Protein AF-A0A6L6BZT1-F1 (afdb_monomer)

Sequence (104 aa):
VEGAAIVTAGFDITHTVRYRNIQNNPRATLVIDDLATADPWSPRGIKITGTAEIEQVNGAPRFRITPEVIISWAVNDTTPGIPKMERREVPHSTVPRSTVPLSE

Solvent-accessible surface area (backbone atoms only — not comparable to full-atom values): 6423 Å² total; per-residue (Å²): 130,72,91,76,52,49,75,50,72,65,86,67,41,84,82,37,69,68,44,61,44,40,76,76,41,48,61,44,73,50,74,52,71,55,67,81,36,79,82,69,70,39,68,29,34,39,39,36,33,32,41,34,45,81,44,78,54,97,91,41,70,29,41,40,33,44,60,37,38,38,39,35,26,36,73,92,55,73,66,86,71,89,52,67,76,46,78,43,78,46,80,82,77,84,71,74,80,82,80,73,74,85,77,131

Nearest PDB structures (foldseek):
  6geb-assembly1_A  TM=3.954E-01  e=2.431E+00  Legionella pneumophila
  4q6u-assembly1_B  TM=3.472E-01  e=2.298E+00  Mycobacterium tuberculosis CDC1551
  4q6u-assembly1_A  TM=3.224E-01  e=2.298E+00  Mycobacterium tuberculosis CDC1551
  3h9w-assembly1_A-2  TM=2.497E-01  e=5.040E+00  Marinobacter nauticus VT8

Structure (mmCIF, N/CA/C/O backbone):
data_AF-A0A6L6BZT1-F1
#
_entry.id   AF-A0A6L6BZT1-F1
#
loop_
_atom_site.group_PDB
_atom_site.id
_atom_site.type_symbol
_atom_site.label_atom_id
_atom_site.label_alt_id
_atom_site.label_comp_id
_atom_site.label_asym_id
_atom_site.label_entity_id
_atom_site.label_seq_id
_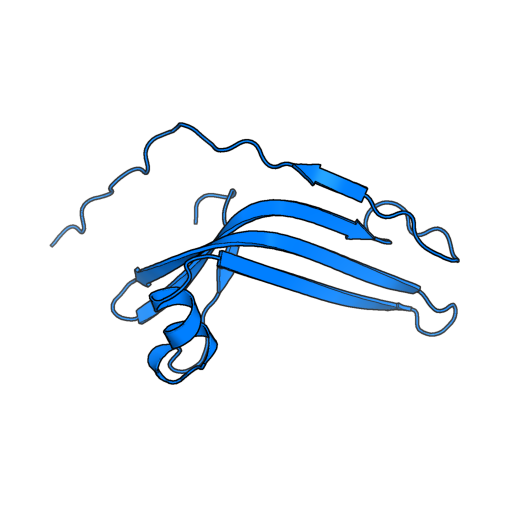atom_site.pdbx_PDB_ins_code
_atom_site.Cartn_x
_atom_site.Cartn_y
_atom_site.Cartn_z
_atom_site.occupancy
_atom_site.B_iso_or_equiv
_atom_site.auth_seq_id
_atom_site.auth_comp_id
_atom_site.auth_asym_id
_atom_site.auth_atom_id
_atom_site.pdbx_PDB_model_num
ATOM 1 N N . VAL A 1 1 ? -12.733 -12.055 1.829 1.00 54.75 1 VAL A N 1
ATOM 2 C CA . VAL A 1 1 ? -12.520 -10.600 1.636 1.00 54.75 1 VAL A CA 1
ATOM 3 C C . VAL A 1 1 ? -13.254 -10.226 0.365 1.00 54.75 1 VAL A C 1
ATOM 5 O O . VAL A 1 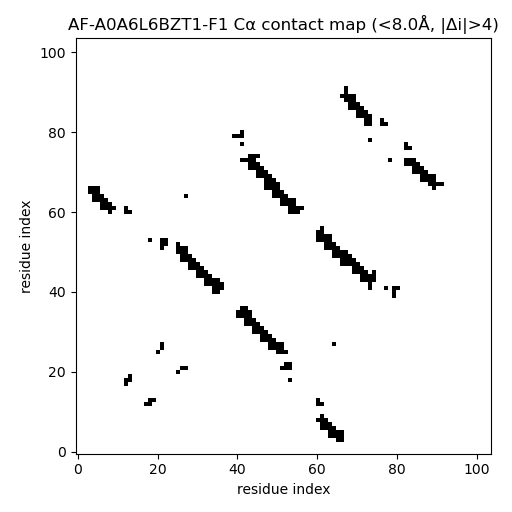1 ? -13.091 -10.943 -0.612 1.00 54.75 1 VAL A O 1
ATOM 8 N N . GLU A 1 2 ? -14.095 -9.194 0.371 1.00 63.25 2 GLU A N 1
ATOM 9 C CA . GLU A 1 2 ? -14.653 -8.653 -0.878 1.00 63.25 2 GLU A CA 1
ATOM 10 C C . GLU A 1 2 ? -13.505 -8.184 -1.787 1.00 63.25 2 GLU A C 1
ATOM 12 O O . GLU A 1 2 ? -12.576 -7.535 -1.304 1.00 63.25 2 GLU A O 1
ATOM 17 N N . GLY A 1 3 ? -13.549 -8.503 -3.084 1.00 73.00 3 GLY A N 1
ATOM 18 C CA . GLY A 1 3 ? -12.421 -8.316 -4.014 1.00 73.00 3 GLY A CA 1
ATOM 19 C C . GLY A 1 3 ? -12.011 -6.866 -4.317 1.00 73.00 3 GLY A C 1
ATOM 20 O O . GLY A 1 3 ? -11.116 -6.652 -5.126 1.00 73.00 3 GLY A O 1
ATOM 21 N N . ALA A 1 4 ? -12.650 -5.871 -3.698 1.00 84.94 4 ALA A N 1
ATOM 22 C CA . ALA A 1 4 ? -12.410 -4.449 -3.952 1.00 84.94 4 ALA A CA 1
ATOM 23 C C . ALA A 1 4 ? -11.398 -3.792 -2.992 1.00 84.94 4 ALA A C 1
ATOM 25 O O . ALA A 1 4 ? -11.022 -2.643 -3.208 1.00 84.94 4 ALA A O 1
ATOM 26 N N . ALA A 1 5 ? -10.962 -4.484 -1.935 1.00 91.81 5 ALA A N 1
ATOM 27 C CA . ALA A 1 5 ? -10.096 -3.914 -0.903 1.00 91.81 5 ALA A CA 1
ATOM 28 C C . ALA A 1 5 ? -8.796 -4.697 -0.718 1.00 91.81 5 ALA A C 1
ATOM 30 O O . ALA A 1 5 ? -8.722 -5.897 -0.981 1.00 91.81 5 ALA A O 1
ATOM 31 N N . ILE A 1 6 ? -7.789 -4.012 -0.184 1.00 94.75 6 ILE A N 1
ATOM 32 C CA . ILE A 1 6 ? -6.500 -4.596 0.179 1.00 94.75 6 ILE A CA 1
ATOM 33 C C . ILE A 1 6 ? -6.467 -4.742 1.692 1.00 94.75 6 ILE A C 1
ATOM 35 O O . ILE A 1 6 ? -6.746 -3.790 2.417 1.00 94.75 6 ILE A O 1
ATOM 39 N N . VAL A 1 7 ? -6.121 -5.928 2.180 1.00 95.19 7 VAL A N 1
ATOM 40 C CA . VAL A 1 7 ? -5.981 -6.186 3.615 1.00 95.19 7 VAL A CA 1
ATOM 41 C C . VAL A 1 7 ? -4.531 -6.492 3.943 1.00 95.19 7 VAL A C 1
ATOM 43 O O . VAL A 1 7 ? -3.868 -7.239 3.228 1.00 95.19 7 VAL A O 1
ATOM 46 N N . THR A 1 8 ? -4.024 -5.909 5.023 1.00 95.00 8 THR A N 1
ATOM 47 C CA . THR A 1 8 ? -2.672 -6.184 5.510 1.00 95.00 8 THR A CA 1
ATOM 48 C C . THR A 1 8 ? -2.616 -6.110 7.028 1.00 95.00 8 THR A C 1
ATOM 50 O O . THR A 1 8 ? -3.391 -5.400 7.666 1.00 95.00 8 THR A O 1
ATOM 53 N N . ALA A 1 9 ? -1.699 -6.864 7.617 1.00 94.44 9 ALA A N 1
ATOM 54 C CA . ALA A 1 9 ? -1.464 -6.905 9.051 1.00 94.44 9 ALA A CA 1
ATOM 55 C C . ALA A 1 9 ? 0.047 -7.054 9.304 1.00 94.44 9 ALA A C 1
ATOM 57 O O . ALA A 1 9 ? 0.881 -6.462 8.614 1.00 94.44 9 ALA A O 1
ATOM 58 N N . GLY A 1 10 ? 0.416 -7.804 10.331 1.00 91.19 10 GLY A N 1
ATOM 59 C CA . GLY A 1 10 ? 1.790 -8.107 10.702 1.00 91.19 10 GLY A CA 1
ATOM 60 C C . GLY A 1 10 ? 1.838 -8.575 12.148 1.00 91.19 10 GLY A C 1
ATOM 61 O O . GLY A 1 10 ? 0.794 -8.733 12.782 1.00 91.19 10 GLY A O 1
ATOM 62 N N . PHE A 1 11 ? 3.045 -8.760 12.671 1.0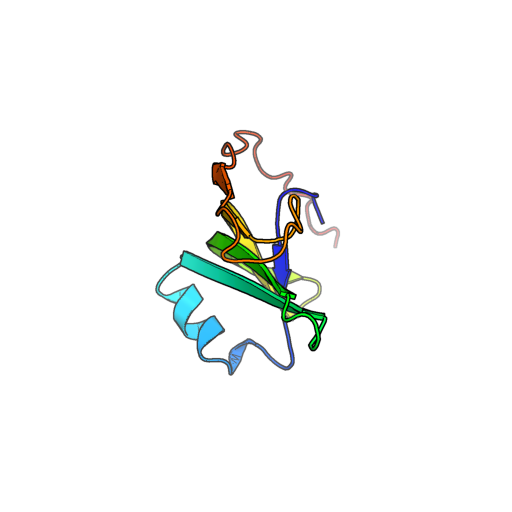0 92.12 11 PHE A N 1
ATOM 63 C CA . PHE A 1 11 ? 3.237 -8.994 14.098 1.00 92.12 11 PHE A CA 1
ATOM 64 C C . PHE A 1 11 ? 2.789 -7.764 14.880 1.00 92.12 11 PHE A C 1
ATOM 66 O O . PHE A 1 11 ? 3.267 -6.668 14.595 1.00 92.12 11 PHE A O 1
ATOM 73 N N . ASP A 1 12 ? 1.838 -7.978 15.790 1.00 93.38 12 ASP A N 1
ATOM 74 C CA . ASP A 1 12 ? 1.223 -6.985 16.673 1.00 93.38 12 ASP A CA 1
ATOM 75 C C . ASP A 1 12 ? 1.222 -5.560 16.103 1.00 93.38 12 ASP A C 1
ATOM 77 O O . ASP A 1 12 ? 2.038 -4.696 16.449 1.00 93.38 12 ASP A O 1
ATOM 81 N N . ILE A 1 13 ? 0.290 -5.304 15.179 1.00 97.00 13 ILE A N 1
ATOM 82 C CA . ILE A 1 13 ? 0.264 -4.011 14.501 1.00 97.00 13 ILE A CA 1
ATOM 83 C C . ILE A 1 13 ? 0.019 -2.849 15.465 1.00 97.00 13 ILE A C 1
ATOM 85 O O . ILE A 1 13 ? 0.405 -1.734 15.122 1.00 97.00 13 ILE A O 1
ATOM 89 N N . THR A 1 14 ? -0.529 -3.086 16.662 1.00 97.12 14 THR A N 1
ATOM 90 C CA . THR A 1 14 ? -0.820 -2.034 17.648 1.00 97.12 14 THR A CA 1
ATOM 91 C C . THR A 1 14 ? 0.441 -1.293 18.105 1.00 97.12 14 THR A C 1
ATOM 93 O O . THR A 1 14 ? 0.387 -0.112 18.448 1.00 97.12 14 THR A O 1
ATOM 96 N N . HIS A 1 15 ? 1.607 -1.937 18.001 1.00 97.31 15 HIS A N 1
ATOM 97 C CA . HIS A 1 15 ? 2.904 -1.356 18.354 1.00 97.31 15 HIS A CA 1
ATOM 98 C C . HIS A 1 15 ? 3.566 -0.579 17.201 1.00 97.31 15 HIS A C 1
ATOM 100 O O . HIS A 1 15 ? 4.606 0.062 17.382 1.00 97.31 15 HIS A O 1
ATOM 106 N N . THR A 1 16 ? 2.975 -0.586 16.005 1.00 97.62 16 THR A N 1
ATOM 107 C CA . THR A 1 16 ? 3.581 0.015 14.809 1.00 97.62 16 THR A CA 1
ATOM 108 C C . THR A 1 16 ? 3.236 1.496 14.645 1.00 97.62 16 THR A C 1
ATOM 110 O O . THR A 1 16 ? 2.164 1.966 15.025 1.00 97.62 16 THR A O 1
ATOM 113 N N . VAL A 1 17 ? 4.128 2.248 13.988 1.00 97.06 17 VAL A N 1
ATOM 114 C CA . VAL A 1 17 ? 3.872 3.653 13.616 1.00 97.06 17 VAL A CA 1
ATOM 115 C C . VAL A 1 17 ? 2.651 3.767 12.703 1.00 97.06 17 VAL A C 1
ATOM 117 O O . VAL A 1 17 ? 1.805 4.628 12.917 1.00 97.06 17 VAL A O 1
ATOM 120 N N . ARG A 1 18 ? 2.515 2.861 11.725 1.00 95.06 18 ARG A N 1
ATOM 121 C CA . ARG A 1 18 ? 1.366 2.848 10.805 1.00 95.06 18 ARG A CA 1
ATOM 122 C C . ARG A 1 18 ? 0.029 2.711 11.539 1.00 95.06 18 ARG A C 1
ATOM 124 O O . ARG A 1 18 ? -0.919 3.367 11.138 1.00 95.06 18 ARG A O 1
ATOM 131 N N . TYR A 1 19 ? -0.045 1.952 12.635 1.00 97.62 19 TYR A N 1
ATOM 132 C CA . TYR A 1 19 ? -1.274 1.838 13.427 1.00 97.62 19 TYR A CA 1
ATOM 133 C C . TYR A 1 19 ? -1.679 3.174 14.040 1.00 97.62 19 TYR A C 1
ATOM 135 O O . TYR A 1 19 ? -2.779 3.654 13.780 1.00 97.62 19 TYR A O 1
ATOM 143 N N . ARG A 1 20 ? -0.753 3.834 14.745 1.00 97.81 20 ARG A N 1
ATOM 144 C CA . ARG A 1 20 ? -0.989 5.172 15.312 1.00 97.81 20 ARG A CA 1
ATOM 145 C C . ARG A 1 20 ? -1.298 6.214 14.234 1.00 97.81 20 ARG A C 1
ATOM 147 O O . ARG A 1 20 ? -2.136 7.085 14.443 1.00 97.81 20 ARG A O 1
ATOM 154 N N . ASN A 1 21 ? -0.648 6.124 13.074 1.00 97.75 21 ASN A N 1
ATOM 155 C CA . ASN A 1 21 ? -0.903 7.038 11.964 1.00 97.75 21 ASN A CA 1
ATOM 156 C C . ASN A 1 21 ? -2.317 6.861 11.406 1.00 97.75 21 ASN A C 1
ATOM 158 O O . ASN A 1 21 ? -3.008 7.860 11.244 1.00 97.75 21 ASN A O 1
ATOM 162 N N . ILE A 1 22 ? -2.767 5.623 11.168 1.00 97.75 22 ILE A N 1
ATOM 163 C CA . ILE A 1 22 ? -4.117 5.367 10.644 1.00 97.75 22 ILE A CA 1
ATOM 164 C C . ILE A 1 22 ? -5.207 5.767 11.646 1.00 97.75 22 ILE A C 1
ATOM 166 O 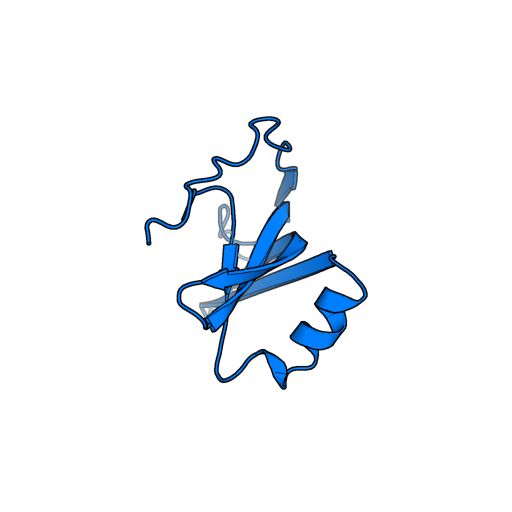O . ILE A 1 22 ? -6.253 6.250 11.223 1.00 97.75 22 ILE A O 1
ATOM 170 N N . GLN A 1 23 ? -4.961 5.657 12.956 1.00 97.12 23 GLN A N 1
ATOM 171 C CA . GLN A 1 23 ? -5.897 6.165 13.970 1.00 97.12 23 GLN A CA 1
ATOM 172 C C . GLN A 1 23 ? -6.125 7.684 13.875 1.00 97.12 23 GLN A C 1
ATOM 174 O O . GLN A 1 23 ? -7.227 8.146 14.152 1.00 97.12 23 GLN A O 1
ATOM 179 N N . ASN A 1 24 ? -5.105 8.453 13.482 1.00 97.94 24 ASN A N 1
ATOM 180 C CA . ASN A 1 24 ? -5.174 9.918 13.415 1.00 97.94 24 ASN A CA 1
ATOM 181 C C . ASN A 1 24 ? -5.469 10.455 12.005 1.00 97.94 24 ASN A C 1
ATOM 183 O O . ASN A 1 24 ? -5.996 11.554 11.855 1.00 97.94 24 ASN A O 1
ATOM 187 N N . ASN A 1 25 ? -5.099 9.709 10.965 1.00 97.94 25 ASN A N 1
ATOM 188 C CA . ASN A 1 25 ? -5.283 10.076 9.569 1.00 97.94 25 ASN A CA 1
ATOM 189 C C . ASN A 1 25 ? -5.641 8.816 8.759 1.00 97.94 25 ASN A C 1
ATOM 191 O O . ASN A 1 25 ? -4.744 8.030 8.438 1.00 97.94 25 ASN A O 1
ATOM 195 N N . PRO A 1 26 ? -6.917 8.619 8.380 1.00 97.25 26 PRO A N 1
ATOM 196 C CA . PRO A 1 26 ? -7.398 7.406 7.714 1.00 97.25 26 PRO A CA 1
ATOM 197 C C . PRO A 1 26 ? -7.051 7.381 6.214 1.00 97.25 26 PRO A C 1
ATOM 199 O O . PRO A 1 26 ? -7.856 6.986 5.370 1.00 97.25 26 PRO A O 1
ATOM 202 N N . ARG A 1 27 ? -5.848 7.835 5.852 1.00 97.62 27 ARG A N 1
ATOM 203 C CA . ARG A 1 27 ? -5.323 7.883 4.485 1.00 97.62 27 ARG A CA 1
ATOM 204 C C . ARG A 1 27 ? -4.074 7.018 4.406 1.00 97.62 27 ARG A C 1
ATOM 206 O O . ARG A 1 27 ? -3.182 7.125 5.245 1.00 97.62 27 ARG A O 1
ATOM 213 N N . ALA A 1 28 ? -3.983 6.200 3.364 1.00 97.25 28 ALA A N 1
ATOM 214 C CA . ALA A 1 28 ? -2.818 5.362 3.120 1.00 97.25 28 ALA A CA 1
ATOM 215 C C . ALA A 1 28 ? -2.380 5.431 1.660 1.00 97.25 28 ALA A C 1
ATOM 217 O O . ALA A 1 28 ? -3.180 5.634 0.745 1.00 97.25 28 ALA A O 1
ATOM 218 N N . THR A 1 29 ? -1.083 5.222 1.453 1.00 97.81 29 THR A N 1
ATOM 219 C CA . THR A 1 29 ? -0.535 4.829 0.158 1.00 97.81 29 THR A CA 1
ATOM 220 C C . THR A 1 29 ? 0.244 3.534 0.345 1.00 97.81 29 THR A C 1
ATOM 222 O O . THR A 1 29 ? 1.091 3.449 1.231 1.00 97.81 29 THR A O 1
ATOM 225 N N . LEU A 1 30 ? -0.064 2.532 -0.473 1.00 96.88 30 LEU A N 1
ATOM 226 C CA . LEU A 1 30 ? 0.647 1.265 -0.570 1.00 96.88 30 LEU A CA 1
ATOM 227 C C . LEU A 1 30 ? 1.401 1.243 -1.896 1.00 96.88 30 LEU A C 1
ATOM 229 O O . LEU A 1 30 ? 0.806 1.484 -2.944 1.00 96.88 30 LEU A O 1
ATOM 233 N N . VAL A 1 31 ? 2.692 0.937 -1.848 1.00 97.94 31 VAL A N 1
ATOM 234 C CA . VAL A 1 31 ? 3.495 0.675 -3.041 1.00 97.94 31 VAL A CA 1
ATOM 235 C C . VAL A 1 31 ? 3.918 -0.786 -3.007 1.00 97.94 31 VAL A C 1
ATOM 237 O O . VAL A 1 31 ? 4.370 -1.275 -1.974 1.00 97.94 31 VAL A O 1
ATOM 240 N N . ILE A 1 32 ? 3.710 -1.472 -4.124 1.00 97.19 32 ILE A N 1
ATOM 241 C CA . ILE A 1 32 ? 4.234 -2.806 -4.398 1.00 97.19 32 ILE A CA 1
ATOM 242 C C . ILE A 1 32 ? 5.126 -2.635 -5.616 1.00 97.19 32 ILE A C 1
ATOM 244 O O . ILE A 1 32 ? 4.623 -2.338 -6.698 1.00 97.19 32 ILE A O 1
ATOM 248 N N . ASP A 1 33 ? 6.427 -2.784 -5.439 1.00 96.69 33 ASP A N 1
ATOM 249 C CA . ASP A 1 33 ? 7.400 -2.732 -6.519 1.00 96.69 33 ASP A CA 1
ATOM 250 C C . ASP A 1 33 ? 8.354 -3.919 -6.427 1.00 96.69 33 ASP A C 1
ATOM 252 O O . ASP A 1 33 ? 8.520 -4.538 -5.372 1.00 96.69 33 ASP A O 1
ATOM 256 N N . ASP A 1 34 ? 8.908 -4.279 -7.575 1.00 96.31 34 ASP A N 1
ATOM 257 C CA . ASP A 1 34 ? 9.959 -5.270 -7.706 1.00 96.31 34 ASP A CA 1
ATOM 258 C C . ASP A 1 34 ? 10.788 -4.997 -8.971 1.00 96.31 34 ASP A C 1
ATOM 260 O O . ASP A 1 34 ? 10.550 -4.060 -9.745 1.00 96.31 34 ASP A O 1
ATOM 264 N N . LEU A 1 35 ? 11.810 -5.826 -9.163 1.00 95.31 35 LEU A N 1
ATOM 265 C CA . LEU A 1 35 ? 12.677 -5.805 -10.328 1.00 95.31 35 LEU A CA 1
ATOM 266 C C . LEU A 1 35 ? 12.449 -7.088 -11.127 1.00 95.31 35 LEU A C 1
ATOM 268 O O . LEU A 1 35 ? 12.836 -8.165 -10.679 1.00 95.31 35 LEU A O 1
ATOM 272 N N . ALA A 1 36 ? 11.825 -6.980 -12.302 1.00 93.81 36 ALA A N 1
ATOM 273 C CA . ALA A 1 36 ? 11.504 -8.144 -13.127 1.00 93.81 36 ALA A CA 1
ATOM 274 C C . ALA A 1 36 ? 12.769 -8.805 -13.698 1.00 93.81 36 ALA A C 1
ATOM 276 O O . ALA A 1 36 ? 12.884 -10.029 -13.700 1.00 93.81 36 ALA A O 1
ATOM 277 N N . THR A 1 37 ? 13.729 -7.993 -14.147 1.00 93.44 37 THR A N 1
ATOM 278 C CA . THR A 1 37 ? 15.048 -8.426 -14.626 1.00 93.44 37 THR A CA 1
ATOM 279 C C . THR A 1 37 ? 16.111 -7.394 -14.246 1.00 93.44 37 THR A C 1
ATOM 281 O O . THR A 1 37 ? 15.845 -6.190 -14.244 1.00 93.44 37 THR A O 1
ATOM 284 N N . ALA A 1 38 ? 17.319 -7.861 -13.914 1.00 94.19 38 ALA A N 1
ATOM 285 C CA . ALA A 1 38 ? 18.462 -6.990 -13.621 1.00 94.19 38 ALA A CA 1
ATOM 286 C C . ALA A 1 38 ? 19.249 -6.606 -14.885 1.00 94.19 38 ALA A C 1
ATOM 288 O O . ALA A 1 38 ? 19.737 -5.483 -14.979 1.00 94.19 38 ALA A O 1
ATOM 289 N N . ASP A 1 39 ? 19.330 -7.523 -15.853 1.00 92.00 39 ASP A N 1
ATOM 290 C CA . ASP A 1 39 ? 19.933 -7.312 -17.167 1.00 92.00 39 ASP A CA 1
ATOM 291 C C . ASP A 1 39 ? 19.058 -7.992 -18.242 1.00 92.00 39 ASP A C 1
ATOM 293 O O . ASP A 1 39 ? 18.980 -9.224 -18.267 1.00 92.00 39 ASP A O 1
ATOM 297 N N . PRO A 1 40 ? 18.317 -7.227 -19.066 1.00 90.00 40 PRO A N 1
ATOM 298 C CA . PRO A 1 40 ? 18.215 -5.766 -19.042 1.00 90.00 40 PRO A CA 1
ATOM 299 C C . PRO A 1 40 ? 17.506 -5.258 -17.774 1.00 90.00 40 PRO A C 1
ATOM 301 O O . PRO A 1 40 ? 16.663 -5.948 -17.203 1.00 90.00 40 PRO A O 1
ATOM 304 N N . TRP A 1 41 ? 17.814 -4.036 -17.339 1.00 91.19 41 TRP A N 1
ATOM 305 C CA . TRP A 1 41 ? 17.174 -3.410 -16.175 1.00 91.19 41 TRP A CA 1
ATOM 306 C C . TRP A 1 41 ? 15.675 -3.157 -16.417 1.00 91.19 41 TRP A C 1
ATOM 308 O O . TRP A 1 41 ? 15.317 -2.388 -17.311 1.00 91.19 41 TRP A O 1
ATOM 318 N N . SER A 1 42 ? 14.799 -3.782 -15.619 1.00 93.19 42 SER A N 1
ATOM 319 C CA . SER A 1 42 ? 13.337 -3.691 -15.781 1.00 93.19 42 SER A CA 1
ATOM 320 C C . SER A 1 42 ? 12.584 -3.604 -14.437 1.00 93.19 42 SER A C 1
ATOM 322 O O . SER A 1 42 ? 12.074 -4.609 -13.932 1.00 93.19 42 SER A O 1
ATOM 324 N N . PRO A 1 43 ? 12.538 -2.422 -13.793 1.00 95.25 43 PRO A N 1
ATOM 325 C CA . PRO A 1 43 ? 11.766 -2.204 -12.572 1.00 95.25 43 PRO A CA 1
ATOM 326 C C . PRO A 1 43 ? 10.281 -2.022 -12.892 1.00 95.25 43 PRO A C 1
ATOM 328 O O . PRO A 1 43 ? 9.923 -1.330 -13.847 1.00 95.25 43 PRO A O 1
ATOM 331 N N . ARG A 1 44 ? 9.404 -2.569 -12.051 1.00 97.44 44 ARG A N 1
ATOM 332 C CA . ARG A 1 44 ? 7.948 -2.438 -12.197 1.00 97.44 44 ARG A CA 1
ATOM 333 C C . ARG A 1 44 ? 7.279 -2.199 -10.855 1.00 97.44 44 ARG A C 1
ATOM 335 O O . ARG A 1 44 ? 7.880 -2.401 -9.803 1.00 97.44 44 ARG A O 1
ATOM 342 N N . GLY A 1 45 ? 6.032 -1.749 -10.886 1.00 97.75 45 GLY A N 1
ATOM 343 C CA . GLY A 1 45 ? 5.288 -1.590 -9.650 1.00 97.75 45 GLY A CA 1
ATOM 344 C C . GLY A 1 45 ? 3.918 -0.958 -9.788 1.00 97.75 45 GLY A C 1
ATOM 345 O O . GLY A 1 45 ? 3.445 -0.600 -10.871 1.00 97.75 45 GLY A O 1
ATOM 346 N N . ILE A 1 46 ? 3.266 -0.879 -8.635 1.00 98.12 46 ILE A N 1
ATOM 347 C CA . ILE A 1 46 ? 1.905 -0.411 -8.437 1.00 98.12 46 ILE A CA 1
ATOM 348 C C . ILE A 1 46 ? 1.891 0.456 -7.179 1.00 98.12 46 ILE A C 1
ATOM 350 O O . ILE A 1 46 ? 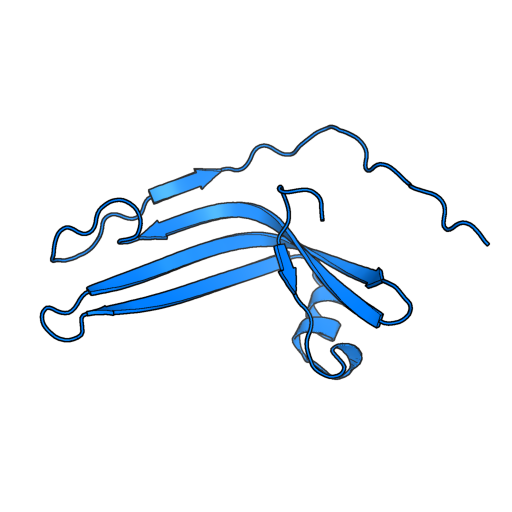2.240 0.008 -6.089 1.00 98.12 46 ILE A O 1
ATOM 354 N N . LYS A 1 47 ? 1.435 1.697 -7.315 1.00 98.38 47 LYS A N 1
ATOM 355 C CA . LYS A 1 47 ? 1.141 2.620 -6.221 1.00 98.38 47 LYS A CA 1
ATOM 356 C C . LYS A 1 47 ? -0.365 2.767 -6.081 1.00 98.38 47 LYS A C 1
ATOM 358 O O . LYS A 1 47 ? -1.054 3.094 -7.042 1.00 98.38 47 LYS A O 1
ATOM 363 N N . ILE A 1 48 ? -0.864 2.572 -4.874 1.00 98.12 48 ILE A N 1
ATOM 364 C CA . ILE A 1 48 ? -2.286 2.550 -4.552 1.00 98.12 48 ILE A CA 1
ATOM 365 C C . ILE A 1 48 ? -2.518 3.556 -3.438 1.00 98.12 48 ILE A C 1
ATOM 367 O O . ILE A 1 48 ? -1.961 3.409 -2.355 1.00 98.12 48 ILE A O 1
ATOM 371 N N . THR A 1 49 ? -3.343 4.563 -3.689 1.00 98.06 49 THR A N 1
ATOM 372 C CA . THR A 1 49 ? -3.725 5.572 -2.700 1.00 98.06 49 THR A CA 1
ATOM 373 C C . THR A 1 49 ? -5.217 5.477 -2.430 1.00 98.06 49 THR A C 1
ATOM 375 O O . THR A 1 49 ? -6.008 5.278 -3.354 1.00 98.06 49 THR A O 1
ATOM 378 N N . GLY A 1 50 ? -5.603 5.631 -1.167 1.00 96.69 50 GLY A N 1
ATOM 379 C CA . GLY A 1 50 ? -7.003 5.666 -0.768 1.00 96.69 50 GLY A CA 1
ATOM 380 C C . GLY A 1 50 ? -7.180 5.812 0.738 1.00 96.69 50 GLY A C 1
ATOM 381 O O . GLY A 1 50 ? -6.294 6.325 1.434 1.00 96.69 50 GLY A O 1
ATOM 382 N N . THR A 1 51 ? -8.326 5.365 1.242 1.00 96.94 51 THR A N 1
ATOM 383 C CA . THR A 1 51 ? -8.620 5.359 2.679 1.00 96.94 51 THR A CA 1
ATOM 384 C C . THR A 1 51 ? -8.145 4.075 3.335 1.00 96.94 51 THR A C 1
ATOM 386 O O . THR A 1 51 ? -8.089 3.025 2.696 1.00 96.94 51 THR A O 1
ATOM 389 N N . ALA A 1 52 ? -7.844 4.145 4.627 1.00 97.06 52 ALA A N 1
ATOM 390 C CA . ALA A 1 52 ? -7.531 2.975 5.430 1.00 97.06 52 ALA A CA 1
ATOM 391 C C . ALA A 1 52 ? -8.286 2.994 6.758 1.00 97.06 52 ALA A C 1
ATOM 393 O O . ALA A 1 52 ? -8.409 4.036 7.397 1.00 97.06 52 ALA A O 1
ATOM 394 N N . GLU A 1 53 ? -8.748 1.821 7.173 1.00 96.31 53 GLU A N 1
ATOM 395 C CA . GLU A 1 53 ? -9.397 1.582 8.458 1.00 96.31 53 GLU A CA 1
ATOM 396 C C . GLU A 1 53 ? -8.715 0.427 9.197 1.00 96.31 53 GLU A C 1
ATOM 398 O O . GLU A 1 53 ? -8.094 -0.448 8.585 1.00 96.31 53 GLU A O 1
ATOM 403 N N . ILE A 1 54 ? -8.805 0.447 10.527 1.00 97.19 54 ILE A N 1
ATOM 404 C CA . ILE A 1 54 ? -8.378 -0.663 11.380 1.00 97.19 54 ILE A CA 1
ATOM 405 C C . ILE A 1 54 ? -9.620 -1.499 11.681 1.00 97.19 54 ILE A C 1
ATOM 407 O O . ILE A 1 54 ? -10.546 -1.023 12.332 1.00 97.19 54 ILE A O 1
ATOM 411 N N . GLU A 1 55 ? -9.631 -2.743 11.218 1.00 95.31 55 GLU A N 1
ATOM 412 C CA . GLU A 1 55 ? -10.702 -3.703 11.483 1.00 95.31 55 GLU A CA 1
ATOM 413 C C . GLU A 1 55 ? -10.252 -4.722 12.527 1.00 95.31 55 GLU A C 1
ATOM 415 O O . GLU A 1 55 ? -9.100 -5.162 12.506 1.00 95.31 55 GLU A O 1
ATOM 420 N N . GLN A 1 56 ? -11.175 -5.153 13.386 1.00 94.75 56 GLN A N 1
ATOM 421 C CA . GLN A 1 56 ? -10.972 -6.312 14.251 1.00 94.75 56 GLN A CA 1
ATOM 422 C C . GLN A 1 56 ? -11.527 -7.559 13.573 1.00 94.75 56 GLN A C 1
ATOM 424 O O . GLN A 1 56 ? -12.708 -7.611 13.235 1.00 94.75 56 GLN A O 1
ATOM 429 N N . VAL A 1 57 ? -10.682 -8.570 13.381 1.00 91.69 57 VAL A N 1
ATOM 430 C CA . VAL A 1 57 ? -11.085 -9.857 12.805 1.00 91.69 57 VAL A CA 1
ATOM 431 C C . VAL A 1 57 ? -10.574 -10.970 13.700 1.00 91.69 57 VAL A C 1
ATOM 433 O O . VAL A 1 57 ? -9.369 -11.115 13.877 1.00 91.69 57 VAL A O 1
ATOM 436 N N . ASN A 1 58 ? -11.495 -11.748 14.273 1.00 91.88 58 ASN A N 1
ATOM 437 C CA . ASN A 1 58 ? -11.188 -12.841 15.202 1.00 91.88 58 ASN A CA 1
ATOM 438 C C . ASN A 1 58 ? -10.268 -12.401 16.362 1.00 91.88 58 ASN A C 1
ATOM 440 O O . ASN A 1 58 ? -9.327 -13.103 16.719 1.00 91.88 58 ASN A O 1
ATOM 444 N N . GLY A 1 59 ? -10.504 -11.203 16.908 1.00 90.44 59 GLY A N 1
ATOM 445 C CA . GLY A 1 59 ? -9.712 -10.636 18.006 1.00 90.44 59 GLY A CA 1
ATOM 446 C C . GLY A 1 59 ? -8.343 -10.066 17.611 1.00 90.44 59 GLY A C 1
ATOM 447 O O . GLY A 1 59 ? -7.612 -9.620 18.492 1.00 90.44 59 GLY A O 1
ATOM 448 N N . ALA A 1 60 ? -7.990 -10.050 16.321 1.00 92.81 60 ALA A N 1
ATOM 449 C CA . ALA A 1 60 ? -6.735 -9.489 15.828 1.00 92.81 60 ALA A CA 1
ATOM 450 C C . ALA A 1 60 ? -6.973 -8.254 14.934 1.00 92.81 60 ALA A C 1
ATOM 452 O O . ALA A 1 60 ? -7.783 -8.319 13.999 1.00 92.81 60 ALA A O 1
ATOM 453 N N . PRO A 1 61 ? -6.244 -7.143 15.158 1.00 96.25 61 PRO A N 1
ATOM 454 C CA . PRO A 1 61 ? -6.387 -5.950 14.339 1.00 96.25 61 PRO A CA 1
ATOM 455 C C . PRO A 1 61 ? -5.674 -6.112 12.989 1.00 96.25 61 PRO A C 1
ATOM 457 O O . PRO A 1 61 ? -4.553 -6.622 12.908 1.00 96.25 61 PRO A O 1
ATOM 460 N N . ARG A 1 62 ? -6.294 -5.605 11.920 1.00 96.38 62 ARG A N 1
ATOM 461 C CA . ARG A 1 62 ? -5.695 -5.489 10.580 1.00 96.38 62 ARG A CA 1
ATOM 462 C C . ARG A 1 62 ? -6.017 -4.144 9.942 1.00 96.38 62 ARG A C 1
ATOM 464 O O . ARG A 1 62 ? -7.014 -3.518 10.282 1.00 96.38 62 ARG A O 1
ATOM 471 N N . PHE A 1 63 ? -5.221 -3.738 8.963 1.00 97.19 63 PHE A N 1
ATOM 472 C CA . PHE A 1 63 ? -5.560 -2.630 8.078 1.00 97.19 63 PHE A CA 1
ATOM 473 C C . PHE A 1 63 ? -6.390 -3.134 6.902 1.00 97.19 63 PHE A C 1
ATOM 475 O O . PHE A 1 63 ? -6.012 -4.105 6.239 1.00 97.19 63 PHE A O 1
ATOM 482 N N . ARG A 1 64 ? -7.478 -2.431 6.603 1.00 95.94 64 ARG A N 1
ATOM 483 C CA . ARG A 1 64 ? -8.205 -2.534 5.339 1.00 95.94 64 ARG A CA 1
ATOM 484 C C . ARG A 1 64 ? -8.041 -1.225 4.585 1.00 95.94 64 ARG A C 1
ATOM 486 O O . ARG A 1 64 ? -8.350 -0.164 5.111 1.00 95.94 64 ARG A O 1
ATOM 493 N N . ILE A 1 65 ? -7.533 -1.307 3.364 1.00 96.06 65 ILE A N 1
ATOM 494 C CA . ILE A 1 65 ? -7.289 -0.177 2.473 1.00 96.06 65 ILE A CA 1
ATOM 495 C C . ILE A 1 65 ? -8.296 -0.262 1.329 1.00 96.06 65 ILE A C 1
ATOM 497 O O . ILE A 1 65 ? -8.353 -1.276 0.627 1.00 96.06 65 ILE A O 1
ATOM 501 N N . THR A 1 66 ? -9.056 0.809 1.130 1.00 95.38 66 THR A N 1
ATOM 502 C CA . THR A 1 66 ? -9.974 0.970 -0.002 1.00 95.38 66 THR A CA 1
ATOM 503 C C . THR A 1 66 ? -9.279 1.824 -1.061 1.00 95.38 66 THR A C 1
ATOM 505 O O . THR A 1 66 ? -9.029 3.004 -0.805 1.00 95.38 66 THR A O 1
ATOM 508 N N . PRO A 1 67 ? -8.920 1.261 -2.228 1.00 96.19 67 PRO A N 1
ATOM 509 C CA . PRO A 1 67 ? -8.267 2.010 -3.298 1.00 96.19 67 PRO A CA 1
ATOM 510 C C . PRO A 1 67 ? -9.165 3.116 -3.866 1.00 96.19 67 PRO A C 1
ATOM 512 O O . PRO A 1 67 ? -10.332 2.876 -4.156 1.00 96.19 67 PRO A O 1
ATOM 515 N N . GLU A 1 68 ? -8.596 4.296 -4.105 1.00 96.50 68 GLU A N 1
ATOM 516 C CA . GLU A 1 68 ? -9.233 5.399 -4.845 1.00 96.50 68 GLU A CA 1
ATOM 517 C C . GLU A 1 68 ? -8.487 5.681 -6.152 1.00 96.50 68 GLU A C 1
ATOM 519 O O . GLU A 1 68 ? -9.092 5.885 -7.201 1.00 96.50 68 GLU A O 1
ATOM 524 N N . VAL A 1 69 ? -7.153 5.667 -6.102 1.00 97.50 69 VAL A N 1
ATOM 525 C CA . VAL A 1 69 ? -6.285 5.897 -7.259 1.00 97.50 69 VAL A CA 1
ATOM 526 C C . VAL A 1 69 ? -5.204 4.833 -7.293 1.00 97.50 69 VAL A C 1
ATOM 528 O O . VAL A 1 69 ? -4.532 4.577 -6.294 1.00 97.50 69 VAL A O 1
ATOM 531 N N . ILE A 1 70 ? -5.017 4.236 -8.463 1.00 97.38 70 ILE A N 1
ATOM 532 C CA . ILE A 1 70 ? -3.982 3.245 -8.732 1.00 97.38 70 ILE A CA 1
ATOM 533 C C . ILE A 1 70 ? -3.108 3.782 -9.858 1.00 97.38 70 ILE A C 1
ATOM 535 O O . ILE A 1 70 ? -3.616 4.209 -10.892 1.00 97.38 70 ILE A O 1
ATOM 539 N N . ILE A 1 71 ? -1.797 3.779 -9.648 1.00 98.12 71 ILE A N 1
ATOM 540 C CA . ILE A 1 71 ? -0.798 4.095 -10.663 1.00 98.12 71 ILE A CA 1
ATOM 541 C C . ILE A 1 71 ? 0.093 2.872 -10.834 1.00 98.12 71 ILE A C 1
ATOM 543 O O . ILE A 1 71 ? 0.649 2.404 -9.848 1.00 98.12 71 ILE A O 1
ATOM 547 N N . SER A 1 72 ? 0.253 2.370 -12.052 1.00 97.81 72 SER A N 1
ATOM 548 C CA . SER A 1 72 ? 1.154 1.255 -12.361 1.00 97.81 72 SER A CA 1
ATOM 549 C C . SER A 1 72 ? 2.168 1.629 -13.430 1.00 97.81 72 SER A C 1
ATOM 551 O O . SER A 1 72 ? 1.905 2.483 -14.275 1.00 97.81 72 SER A O 1
ATOM 553 N N . TRP A 1 73 ? 3.321 0.969 -13.405 1.00 97.81 73 TRP A N 1
ATOM 554 C CA . TRP A 1 73 ? 4.365 1.104 -14.418 1.00 97.81 73 TRP A CA 1
ATOM 555 C C . TRP A 1 73 ? 5.019 -0.239 -14.688 1.00 97.81 73 TRP A C 1
ATOM 557 O O . TRP A 1 73 ? 5.199 -1.035 -13.767 1.00 97.81 73 TRP A O 1
ATOM 567 N N . ALA A 1 74 ? 5.362 -0.484 -15.952 1.00 95.69 74 ALA A N 1
ATOM 568 C CA . ALA A 1 74 ? 6.004 -1.720 -16.401 1.00 95.69 74 ALA A CA 1
ATOM 569 C C . ALA A 1 74 ? 5.269 -3.023 -16.001 1.00 95.69 74 ALA A C 1
ATOM 571 O O . ALA A 1 74 ? 5.871 -4.092 -15.952 1.00 95.69 74 ALA A O 1
ATOM 572 N N . VAL A 1 75 ? 3.965 -2.939 -15.699 1.00 95.00 75 VAL A N 1
ATOM 573 C CA . VAL A 1 75 ? 3.113 -4.102 -15.388 1.00 95.00 75 VAL A CA 1
ATOM 574 C C . VAL A 1 75 ? 2.369 -4.578 -16.635 1.00 95.00 75 VAL A C 1
ATOM 576 O O . VAL A 1 75 ? 2.416 -5.762 -16.949 1.00 95.00 75 VAL A O 1
ATOM 579 N N . ASN A 1 76 ? 1.700 -3.663 -17.345 1.00 91.62 76 ASN A N 1
ATOM 580 C CA . ASN A 1 76 ? 0.915 -3.981 -18.545 1.00 91.62 76 ASN A CA 1
ATOM 581 C C . ASN A 1 76 ? 1.722 -3.811 -19.844 1.00 91.62 76 ASN A C 1
ATOM 583 O O . ASN A 1 76 ? 1.491 -4.534 -20.808 1.00 91.62 76 ASN A O 1
ATOM 587 N N . ASP A 1 77 ? 2.676 -2.877 -19.857 1.00 92.25 77 ASP A N 1
ATOM 588 C CA . ASP A 1 77 ? 3.606 -2.630 -20.961 1.00 92.25 77 ASP A CA 1
ATOM 589 C C . ASP A 1 77 ? 5.040 -2.766 -20.444 1.00 92.25 77 ASP A C 1
ATOM 591 O O . ASP A 1 77 ? 5.506 -1.929 -19.672 1.00 92.25 77 ASP A O 1
ATOM 595 N N . THR A 1 78 ? 5.725 -3.837 -20.843 1.00 90.25 78 THR A N 1
ATOM 596 C CA . THR A 1 78 ? 7.078 -4.181 -20.383 1.00 90.25 78 THR A CA 1
ATOM 597 C C . THR A 1 78 ? 8.167 -3.739 -21.362 1.00 90.25 78 THR A C 1
ATOM 599 O O . THR A 1 78 ? 9.275 -4.280 -21.332 1.00 90.25 78 THR A O 1
ATOM 602 N N . THR A 1 79 ? 7.864 -2.808 -22.271 1.00 90.81 79 THR A N 1
ATOM 603 C CA . THR A 1 79 ? 8.843 -2.294 -23.236 1.00 90.81 79 THR A CA 1
ATOM 604 C C . THR A 1 79 ? 10.057 -1.701 -22.500 1.00 90.81 79 THR A C 1
ATOM 606 O O . THR A 1 79 ? 9.872 -0.877 -21.600 1.00 90.81 79 THR A O 1
ATOM 609 N N . PRO A 1 80 ? 11.302 -2.091 -22.847 1.00 86.69 80 PRO A N 1
ATOM 610 C CA . PRO A 1 80 ? 12.498 -1.556 -22.200 1.00 86.69 80 PRO A CA 1
ATOM 611 C C . PRO A 1 80 ? 12.608 -0.030 -22.316 1.00 86.69 80 PRO A C 1
ATOM 613 O O . PRO A 1 80 ? 12.324 0.546 -23.366 1.00 86.69 80 PRO A O 1
ATOM 616 N N . GLY A 1 81 ? 13.086 0.617 -21.251 1.00 85.81 81 GLY A N 1
ATOM 617 C CA . GLY A 1 81 ? 13.249 2.070 -21.178 1.00 85.81 81 GLY A CA 1
ATOM 618 C C . GLY A 1 81 ? 12.483 2.683 -20.007 1.00 85.81 81 GLY A C 1
ATOM 619 O O . GLY A 1 81 ? 12.189 2.007 -19.024 1.00 85.81 81 GLY A O 1
ATOM 620 N N . ILE A 1 82 ? 12.186 3.983 -20.091 1.00 88.12 82 ILE A N 1
ATOM 621 C CA . ILE A 1 82 ? 11.359 4.666 -19.087 1.00 88.12 82 ILE A CA 1
ATOM 622 C C . ILE A 1 82 ? 9.909 4.199 -19.282 1.00 88.12 82 ILE A C 1
ATOM 624 O O . ILE A 1 82 ? 9.329 4.494 -20.330 1.00 88.12 82 ILE A O 1
ATOM 628 N N . PRO A 1 83 ? 9.303 3.496 -18.309 1.00 91.50 83 PRO A N 1
ATOM 629 C CA . PRO A 1 83 ? 7.969 2.955 -18.494 1.00 91.50 83 PRO A CA 1
ATOM 630 C C . PRO A 1 83 ? 6.920 4.063 -18.484 1.00 91.50 83 PRO A C 1
ATOM 632 O O . PRO A 1 83 ? 6.999 5.030 -17.718 1.00 91.50 83 PRO A O 1
ATOM 635 N N . LYS A 1 84 ? 5.877 3.884 -19.295 1.00 94.12 84 LYS A N 1
ATOM 636 C CA . LYS A 1 84 ? 4.674 4.704 -19.194 1.00 94.12 84 LYS A CA 1
ATOM 637 C C . LYS A 1 84 ? 3.987 4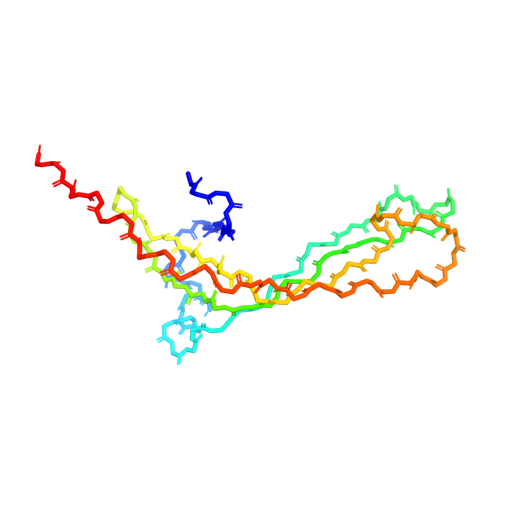.431 -17.855 1.00 94.12 84 LYS A C 1
ATOM 639 O O . LYS A 1 84 ? 3.815 3.285 -17.443 1.00 94.12 84 LYS A O 1
ATOM 644 N N . MET A 1 85 ? 3.571 5.506 -17.197 1.00 96.00 85 MET A N 1
ATOM 645 C CA . MET A 1 85 ? 2.745 5.438 -15.997 1.00 96.00 85 MET A CA 1
ATOM 646 C C . MET A 1 85 ? 1.278 5.372 -16.417 1.00 96.00 85 MET A C 1
ATOM 648 O O . MET A 1 85 ? 0.780 6.257 -17.116 1.00 96.00 85 MET A O 1
ATOM 652 N N . GLU A 1 86 ? 0.577 4.341 -15.974 1.00 97.25 86 GLU A N 1
ATOM 653 C CA . GLU A 1 86 ? -0.858 4.189 -16.177 1.00 97.25 86 GLU A CA 1
ATOM 654 C C . GLU A 1 86 ? -1.588 4.569 -14.898 1.00 97.25 86 GLU A C 1
ATOM 656 O O . GLU A 1 86 ? -1.256 4.074 -13.825 1.00 97.25 86 GLU A O 1
ATOM 661 N N . ARG A 1 87 ? -2.583 5.450 -15.002 1.00 97.19 87 ARG A N 1
ATOM 662 C CA . ARG A 1 87 ? -3.414 5.884 -13.876 1.00 97.19 87 ARG A CA 1
ATOM 663 C C . ARG A 1 87 ? -4.829 5.348 -14.051 1.00 97.19 87 ARG A C 1
ATOM 665 O O . ARG A 1 87 ? -5.434 5.537 -15.102 1.00 97.19 87 ARG A O 1
ATOM 672 N N . ARG A 1 88 ? -5.379 4.773 -12.985 1.00 95.75 88 ARG A N 1
ATOM 673 C CA . ARG A 1 88 ? -6.774 4.350 -12.872 1.00 95.75 88 ARG A CA 1
ATOM 674 C C . ARG A 1 88 ? -7.404 4.958 -11.626 1.00 95.75 88 ARG A C 1
ATOM 676 O O . ARG A 1 88 ? -6.884 4.788 -10.526 1.00 95.75 88 ARG A O 1
ATOM 683 N N . GLU A 1 89 ? -8.542 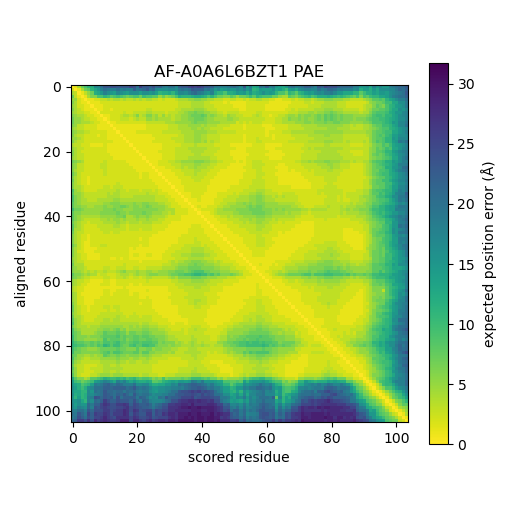5.614 -11.798 1.00 96.31 89 GLU A N 1
ATOM 684 C CA . GLU A 1 89 ? -9.422 5.992 -10.690 1.00 96.31 89 GLU A CA 1
ATOM 685 C C . GLU A 1 89 ? -10.400 4.849 -10.430 1.00 96.31 89 GLU A C 1
ATOM 687 O O . GLU A 1 89 ? -10.915 4.235 -11.366 1.00 96.31 89 GLU A O 1
ATOM 692 N N . VAL A 1 90 ? -10.594 4.510 -9.160 1.00 92.44 90 VAL A N 1
ATOM 693 C CA . VAL A 1 90 ? -11.479 3.429 -8.734 1.00 92.44 90 VAL A CA 1
ATOM 694 C C . VAL A 1 90 ? -12.801 4.062 -8.311 1.00 92.44 90 VAL A C 1
ATOM 696 O O . VAL A 1 90 ? -12.819 4.820 -7.339 1.00 92.44 90 VAL A O 1
ATOM 699 N N . PRO A 1 91 ? -13.911 3.787 -9.020 1.00 85.38 91 PRO A N 1
ATOM 700 C CA . PRO A 1 91 ? -15.214 4.287 -8.617 1.00 85.38 91 PRO A CA 1
ATOM 701 C C . PRO A 1 91 ? -15.545 3.813 -7.203 1.00 85.38 91 PRO A C 1
ATOM 703 O O . PRO A 1 91 ? -15.402 2.630 -6.887 1.00 85.38 91 PRO A O 1
ATOM 706 N N . HIS A 1 92 ? -16.008 4.727 -6.353 1.00 71.06 92 HIS A N 1
ATOM 707 C CA . HIS A 1 92 ? -16.516 4.352 -5.040 1.00 71.06 92 HIS A CA 1
ATOM 708 C C . HIS A 1 92 ? -17.769 3.488 -5.227 1.00 71.06 92 HIS A C 1
ATOM 710 O O . HIS A 1 92 ? -18.755 3.934 -5.817 1.00 71.06 92 HIS A O 1
ATOM 716 N N . S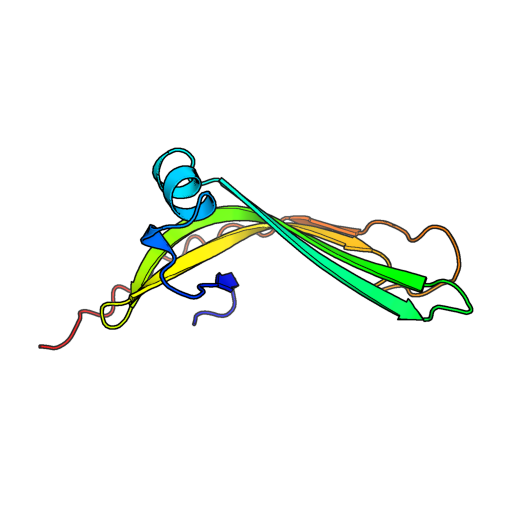ER A 1 93 ? -17.741 2.250 -4.729 1.00 63.34 93 SER A N 1
ATOM 717 C CA . SER A 1 93 ? -18.953 1.437 -4.657 1.00 63.34 93 SER A CA 1
ATOM 718 C C . SER A 1 93 ? -19.919 2.096 -3.675 1.00 63.34 93 SER A C 1
ATOM 720 O O . SER A 1 93 ? -19.580 2.311 -2.514 1.00 63.34 93 SER A O 1
ATOM 722 N N . THR A 1 94 ? -21.123 2.422 -4.140 1.00 53.47 94 THR A N 1
ATOM 723 C CA . THR A 1 94 ? -22.216 2.952 -3.308 1.00 53.47 94 THR A CA 1
ATOM 724 C C . THR A 1 94 ? -22.975 1.845 -2.575 1.00 53.47 94 THR A C 1
ATOM 726 O O . THR A 1 94 ? -23.909 2.139 -1.832 1.00 53.47 94 THR A O 1
ATOM 729 N N . VAL A 1 95 ? -22.599 0.575 -2.776 1.00 56.53 95 VAL A N 1
ATOM 730 C CA . VAL A 1 95 ? -23.232 -0.559 -2.099 1.00 56.53 95 VAL A CA 1
ATOM 731 C C . VAL A 1 95 ? -22.878 -0.498 -0.607 1.00 56.53 95 VAL A C 1
ATOM 733 O O . VAL A 1 95 ? -21.692 -0.553 -0.268 1.00 56.53 95 VAL A O 1
ATOM 736 N N . PRO A 1 96 ? -23.869 -0.382 0.297 1.00 51.59 96 PRO A N 1
ATOM 737 C CA . PRO A 1 96 ? -23.620 -0.400 1.732 1.00 51.59 96 PRO A CA 1
ATOM 738 C C . PRO A 1 96 ? -22.939 -1.711 2.132 1.00 51.59 96 PRO A C 1
ATOM 740 O O . PRO A 1 96 ?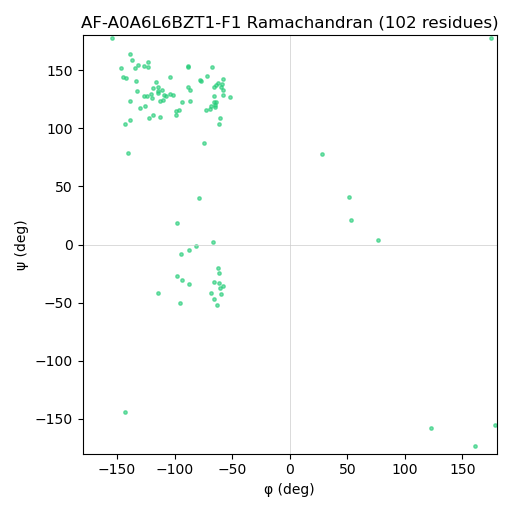 -23.320 -2.781 1.657 1.00 51.59 96 PRO A O 1
ATOM 743 N N . ARG A 1 97 ? -21.940 -1.631 3.020 1.00 63.25 97 ARG A N 1
ATOM 744 C CA . ARG A 1 97 ? -21.256 -2.811 3.570 1.00 63.25 97 ARG A CA 1
ATOM 745 C C . ARG A 1 97 ? -22.289 -3.795 4.129 1.00 63.25 97 ARG A C 1
ATOM 747 O O . ARG A 1 97 ? -23.087 -3.418 4.985 1.00 63.25 97 ARG A O 1
ATOM 754 N N . SER A 1 98 ? -22.239 -5.054 3.694 1.00 52.09 98 SER A N 1
ATOM 755 C CA . SER A 1 98 ? -22.981 -6.143 4.334 1.00 52.09 98 SER A CA 1
ATOM 756 C C . SER A 1 98 ? -22.487 -6.284 5.774 1.00 52.09 98 SER A C 1
ATOM 758 O O . SER A 1 98 ? -21.402 -6.815 6.018 1.00 52.09 98 SER A O 1
ATOM 760 N N . THR A 1 99 ? -23.270 -5.806 6.739 1.00 47.31 99 THR A N 1
ATOM 761 C CA . THR A 1 99 ? -23.046 -6.100 8.155 1.00 47.31 99 THR A CA 1
ATOM 762 C C . THR A 1 99 ? -23.484 -7.543 8.380 1.00 47.31 99 THR A C 1
ATOM 764 O O . THR A 1 99 ? -24.646 -7.799 8.674 1.00 47.31 99 THR A O 1
ATOM 767 N N . VAL A 1 100 ? -22.592 -8.512 8.167 1.00 46.06 100 VAL A N 1
ATOM 768 C CA . VAL A 1 100 ? -22.848 -9.864 8.677 1.00 46.06 100 VAL A CA 1
ATOM 769 C C . VAL A 1 100 ? -22.744 -9.753 10.200 1.00 46.06 100 VAL A C 1
ATOM 771 O O . VAL A 1 100 ? -21.673 -9.368 10.679 1.00 46.06 100 VAL A O 1
ATOM 774 N N . PRO A 1 101 ? -23.819 -10.001 10.970 1.00 39.50 101 PRO A N 1
ATOM 775 C CA . PRO A 1 101 ? -23.724 -9.988 12.420 1.00 39.50 101 PRO A CA 1
ATOM 776 C C . PRO A 1 101 ? -22.751 -11.085 12.847 1.00 39.50 101 PRO A C 1
ATOM 778 O O . PRO A 1 101 ? -22.767 -12.182 12.286 1.00 39.50 101 PRO A O 1
ATOM 781 N N . LEU A 1 102 ? -21.908 -10.791 13.835 1.00 41.53 102 LEU A N 1
ATOM 782 C CA . LEU A 1 102 ? -21.176 -11.825 14.557 1.00 41.53 102 LEU A CA 1
ATOM 783 C C . LEU A 1 102 ? -22.231 -12.733 15.203 1.00 41.53 102 LEU A C 1
ATOM 785 O O . LEU A 1 102 ? -22.949 -12.288 16.094 1.00 41.53 102 LEU A O 1
ATOM 789 N N . SER A 1 103 ? -22.390 -13.956 14.699 1.00 41.34 103 SER A N 1
ATOM 790 C CA . SER A 1 103 ? -23.152 -14.987 15.401 1.00 41.34 103 SER A CA 1
ATOM 791 C C . SER A 1 103 ? -22.402 -15.343 16.684 1.00 41.34 103 SER A C 1
ATOM 793 O O . SER A 1 103 ? -21.196 -15.601 16.611 1.00 41.34 103 SER A O 1
ATOM 795 N N . GLU A 1 104 ? -23.120 -15.299 17.808 1.00 43.66 104 GLU A N 1
ATOM 796 C CA . GLU A 1 104 ? -22.676 -15.693 19.156 1.00 43.66 104 GLU A CA 1
ATOM 797 C C . GLU A 1 104 ? -22.123 -17.124 19.225 1.00 43.66 104 GLU A C 1
ATOM 799 O O . GLU A 1 104 ? -22.601 -17.993 18.455 1.00 43.66 104 GLU A O 1
#

Secondary structure (DSSP, 8-state):
--TT-EEE--TTGGGSHHHHHHHH--EEEEEEEEEEETTTTEEEEEEEEEEEEEEEETTEEEEEEEEEEEEEESSS---SSSPPEEEEE-PPP-SPP-------

Foldseek 3Di:
DPPQKDKFDDPQCVPPPVNVVCVVPQKDKDKDKDFPDVVVTFIWIKIFIAGWDWDQDPNGTIIIGGGQKMWIWCPVPVPPDGTDIDIDGDDDPPDPDPCPDPDD

Mean predicted aligned error: 6.3 Å

Radius of gyration: 16.98 Å; Cα contacts (8 Å, |Δi|>4): 170; chains: 1; bounding box: 44×26×42 Å

pLDDT: mean 88.68, std 15.65, range [39.5, 98.38]